Protein AF-Q53VF0-F1 (afdb_monomer)

Sequence (53 aa):
STRLILHAKAQDTILSLAASAGSVEDLELEDVMKVGYKDIRCVESGGPEPGVG

Mean predicted aligned error: 7.61 Å

Secondary structure (DSSP, 8-state):
--TTTTTSSPPPPHHHHHHHHSSSTT--HHHH-EE-GGG-EE----PPPTT--

Foldseek 3Di:
DCCVFAVDDDQQACVNVQVVQVHSVSDDPVNFWDQGHPRDIDGHHPDDPPPPD

Solvent-accessible surface area (backbone atoms only — not comparable to full-atom values): 3438 Å² total; per-residue (Å²): 136,54,46,78,45,55,76,47,72,87,74,75,21,48,54,60,50,15,67,73,64,72,35,70,86,73,56,52,71,75,80,50,50,44,74,26,59,93,74,41,75,44,71,41,76,55,69,80,68,94,78,87,122

pLDDT: mean 76.27, std 11.37, range [44.09, 87.31]

Radius of gyration: 11.99 Å; Cα contacts (8 Å, |Δi|>4): 58; chains: 1; bounding box: 36×18×28 Å

Structure (mmCIF, N/CA/C/O backbone):
data_AF-Q53VF0-F1
#
_entry.id   AF-Q53VF0-F1
#
loop_
_atom_site.group_PDB
_atom_site.id
_atom_site.type_symbol
_atom_site.label_atom_id
_atom_site.label_alt_id
_atom_site.label_comp_id
_atom_site.label_asym_id
_atom_site.label_entity_id
_atom_site.label_seq_id
_atom_site.pdbx_PDB_ins_code
_atom_site.Cartn_x
_atom_site.Cartn_y
_atom_site.Cartn_z
_atom_site.occupancy
_atom_site.B_iso_or_equiv
_atom_site.auth_seq_id
_atom_site.auth_comp_id
_atom_site.auth_asym_id
_atom_site.auth_atom_id
_atom_site.pdbx_PDB_model_num
ATOM 1 N N . SER A 1 1 ? 2.942 -0.334 11.327 1.00 59.00 1 SER A N 1
ATOM 2 C CA . SER A 1 1 ? 1.794 -0.931 12.048 1.00 59.00 1 SER A CA 1
ATOM 3 C C . SER A 1 1 ? 0.486 -0.622 11.315 1.00 59.00 1 SER A C 1
ATOM 5 O O . SER A 1 1 ? -0.426 -0.028 11.865 1.00 59.00 1 SER A O 1
ATOM 7 N N . THR A 1 2 ? 0.406 -1.003 10.042 1.00 60.94 2 THR A N 1
ATOM 8 C CA . THR A 1 2 ? -0.784 -0.947 9.162 1.00 60.94 2 THR A CA 1
ATOM 9 C C . THR A 1 2 ? -1.408 -2.339 9.024 1.00 60.94 2 THR A C 1
ATOM 11 O O . THR A 1 2 ? -2.616 -2.486 8.892 1.00 60.94 2 THR A O 1
ATOM 14 N N . ARG A 1 3 ? -0.585 -3.383 9.190 1.00 63.25 3 ARG A N 1
ATOM 15 C CA . ARG A 1 3 ? -0.959 -4.804 9.157 1.00 63.25 3 ARG A CA 1
ATOM 16 C C . ARG A 1 3 ? -2.100 -5.186 10.113 1.00 63.25 3 ARG A C 1
ATOM 18 O O . ARG A 1 3 ? -2.968 -5.962 9.734 1.00 63.25 3 ARG A O 1
ATOM 25 N N . LEU A 1 4 ? -2.127 -4.624 11.328 1.00 63.12 4 LEU A N 1
ATOM 26 C CA . LEU A 1 4 ? -3.232 -4.824 12.282 1.00 63.12 4 LEU A CA 1
ATOM 27 C C . LEU A 1 4 ? -4.504 -4.061 11.880 1.00 63.12 4 LEU A C 1
ATOM 29 O O . LEU A 1 4 ? -5.605 -4.532 12.138 1.00 63.12 4 LEU A O 1
ATOM 33 N N . ILE A 1 5 ? -4.348 -2.897 11.246 1.00 68.44 5 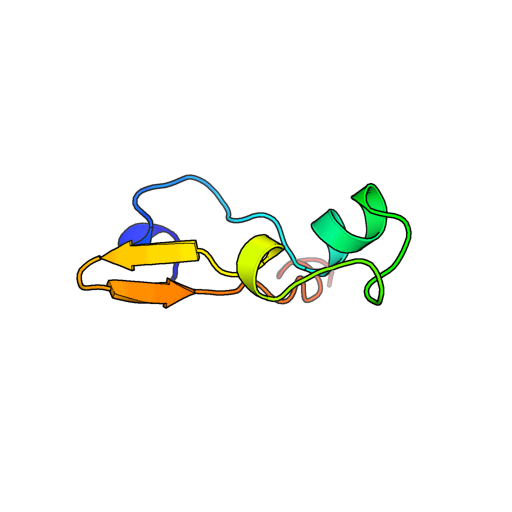ILE A N 1
ATOM 34 C CA . ILE A 1 5 ? -5.447 -2.008 10.842 1.00 68.44 5 ILE A CA 1
ATOM 35 C C . ILE A 1 5 ? -6.158 -2.555 9.596 1.00 68.44 5 ILE A C 1
ATOM 37 O O . ILE A 1 5 ? -7.374 -2.441 9.483 1.00 68.44 5 ILE A O 1
ATOM 41 N N . LEU A 1 6 ? -5.410 -3.174 8.682 1.00 66.69 6 LEU A N 1
ATOM 42 C CA . LEU A 1 6 ? -5.916 -3.726 7.422 1.00 66.69 6 LEU A CA 1
ATOM 43 C C . LEU A 1 6 ? -6.373 -5.185 7.529 1.00 66.69 6 LEU A C 1
ATOM 45 O O . LEU A 1 6 ? -6.915 -5.717 6.567 1.00 66.69 6 LEU A O 1
ATOM 49 N N . HIS A 1 7 ? -6.133 -5.841 8.670 1.00 65.94 7 HIS A N 1
ATOM 50 C CA . HIS A 1 7 ? -6.464 -7.254 8.892 1.00 65.94 7 HIS A CA 1
ATOM 51 C C . HIS A 1 7 ? -5.943 -8.189 7.773 1.00 65.94 7 HIS A C 1
ATOM 53 O O . HIS A 1 7 ? -6.535 -9.224 7.472 1.00 65.94 7 HIS A O 1
ATOM 59 N N . ALA A 1 8 ? -4.827 -7.810 7.141 1.00 59.50 8 ALA A N 1
ATOM 60 C CA . ALA A 1 8 ? -4.293 -8.418 5.925 1.00 59.50 8 ALA A CA 1
ATOM 61 C C . ALA A 1 8 ? -2.772 -8.627 6.024 1.00 59.50 8 ALA A C 1
ATOM 63 O O . ALA A 1 8 ? -2.102 -8.120 6.931 1.00 59.50 8 ALA A O 1
ATOM 64 N N . LYS A 1 9 ? -2.205 -9.412 5.094 1.00 66.75 9 LYS A N 1
ATOM 65 C CA . LYS A 1 9 ? -0.745 -9.565 4.935 1.00 66.75 9 LYS A CA 1
A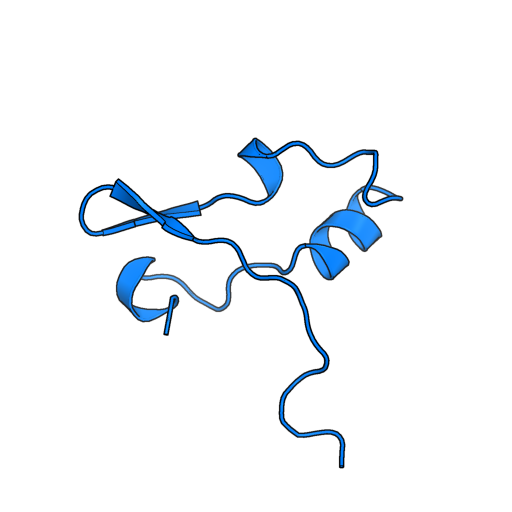TOM 66 C C . LYS A 1 9 ? -0.107 -8.212 4.545 1.00 66.75 9 LYS A C 1
ATOM 68 O O . LYS A 1 9 ? -0.799 -7.203 4.475 1.00 66.75 9 LYS A O 1
ATOM 73 N N . ALA A 1 10 ? 1.216 -8.180 4.358 1.00 69.44 10 ALA A N 1
ATOM 74 C CA . ALA A 1 10 ? 1.929 -6.967 3.948 1.00 69.44 10 ALA A CA 1
ATOM 75 C C . ALA A 1 10 ? 1.212 -6.284 2.767 1.00 69.44 10 ALA A C 1
ATOM 77 O O . ALA A 1 10 ? 0.844 -6.962 1.809 1.00 69.44 10 ALA A O 1
ATOM 78 N N . GLN A 1 11 ? 0.949 -4.981 2.888 1.00 74.94 11 GLN A N 1
ATOM 79 C CA . GLN A 1 11 ? 0.373 -4.185 1.809 1.00 74.94 11 GLN A CA 1
ATOM 80 C C . GLN A 1 11 ? 1.447 -3.978 0.737 1.00 74.94 11 GLN A C 1
ATOM 82 O O . GLN A 1 11 ? 2.604 -3.717 1.066 1.00 74.94 11 GLN A O 1
ATOM 87 N N . ASP A 1 12 ? 1.056 -4.127 -0.527 1.00 81.56 12 ASP A N 1
ATOM 88 C CA . ASP A 1 12 ? 1.923 -3.851 -1.667 1.00 81.56 12 ASP A CA 1
ATOM 89 C C . ASP A 1 12 ? 2.384 -2.399 -1.613 1.00 81.56 12 ASP A C 1
ATOM 91 O O . ASP A 1 12 ? 1.608 -1.487 -1.315 1.00 81.56 12 ASP A O 1
ATOM 95 N N . THR A 1 13 ? 3.673 -2.201 -1.843 1.00 86.50 13 THR A N 1
ATOM 96 C CA . THR A 1 13 ? 4.276 -0.880 -1.753 1.00 86.50 13 THR A CA 1
ATOM 97 C C . THR A 1 13 ? 4.028 -0.101 -3.035 1.00 86.50 13 THR A C 1
ATOM 99 O O . THR A 1 13 ? 3.914 -0.690 -4.110 1.00 86.50 13 THR A O 1
ATOM 102 N N . ILE A 1 14 ? 4.016 1.229 -2.948 1.00 86.62 14 ILE A N 1
ATOM 103 C CA . ILE A 1 14 ? 3.903 2.112 -4.119 1.00 86.62 14 ILE A CA 1
ATOM 104 C C . ILE A 1 14 ? 4.967 1.761 -5.167 1.00 86.62 14 ILE A C 1
ATOM 106 O O . ILE 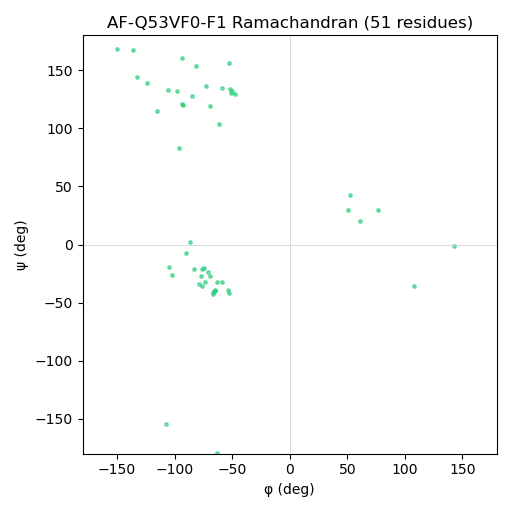A 1 14 ? 4.654 1.678 -6.347 1.00 86.62 14 ILE A O 1
ATOM 110 N N . LEU A 1 15 ? 6.204 1.475 -4.746 1.00 85.06 15 LEU A N 1
ATOM 111 C CA . LEU A 1 15 ? 7.267 1.062 -5.668 1.00 85.06 15 LEU A CA 1
ATOM 112 C C . LEU A 1 15 ? 6.986 -0.286 -6.340 1.00 85.06 15 LEU A C 1
ATOM 114 O O . LEU A 1 15 ? 7.256 -0.438 -7.527 1.00 85.06 15 LEU A O 1
ATOM 118 N N . SER A 1 16 ? 6.435 -1.258 -5.609 1.00 84.69 16 SER A N 1
ATOM 119 C CA . SER A 1 16 ? 6.062 -2.554 -6.185 1.00 84.69 16 SER A CA 1
ATOM 120 C C . SER A 1 16 ? 4.921 -2.414 -7.191 1.00 84.69 16 SER A C 1
ATOM 122 O O . SER A 1 16 ? 4.943 -3.053 -8.241 1.00 84.69 16 SER A O 1
ATOM 124 N N . LEU A 1 17 ? 3.933 -1.575 -6.879 1.00 86.12 17 LEU A N 1
ATOM 125 C CA . LEU A 1 17 ? 2.813 -1.283 -7.769 1.00 86.12 17 LEU A CA 1
ATOM 126 C C . LEU A 1 17 ? 3.293 -0.530 -9.014 1.00 86.12 17 LEU A C 1
ATOM 128 O O . LEU A 1 17 ? 2.941 -0.917 -10.121 1.00 86.12 17 LEU A O 1
ATOM 132 N N . ALA A 1 18 ? 4.185 0.448 -8.856 1.00 86.38 18 ALA A N 1
ATOM 133 C CA . ALA A 1 18 ? 4.768 1.202 -9.963 1.00 86.38 18 ALA A CA 1
ATOM 134 C C . ALA A 1 18 ? 5.621 0.315 -10.875 1.00 86.38 18 ALA A C 1
ATOM 136 O O . ALA A 1 18 ? 5.551 0.430 -12.092 1.00 86.38 18 ALA A O 1
ATOM 137 N N . ALA A 1 19 ? 6.389 -0.618 -10.306 1.00 86.31 19 ALA A N 1
ATOM 138 C CA . ALA A 1 19 ? 7.138 -1.595 -11.090 1.00 86.31 19 ALA A CA 1
ATOM 139 C C . ALA A 1 19 ? 6.215 -2.52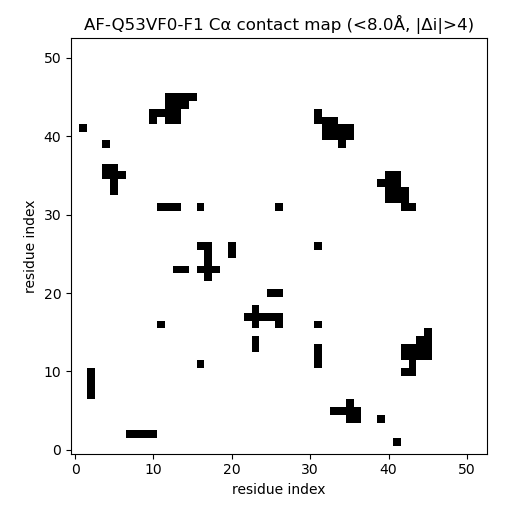2 -11.902 1.00 86.31 19 ALA A C 1
ATOM 141 O O . ALA A 1 19 ? 6.581 -2.938 -12.998 1.00 86.31 19 ALA A O 1
ATOM 142 N N . SER A 1 20 ? 5.022 -2.832 -11.380 1.00 83.69 20 SER A N 1
ATOM 143 C CA . SER A 1 20 ? 4.013 -3.630 -12.086 1.00 83.69 20 SER A CA 1
ATOM 144 C C . SER A 1 20 ? 3.225 -2.824 -13.124 1.00 83.69 20 SER A C 1
ATOM 146 O O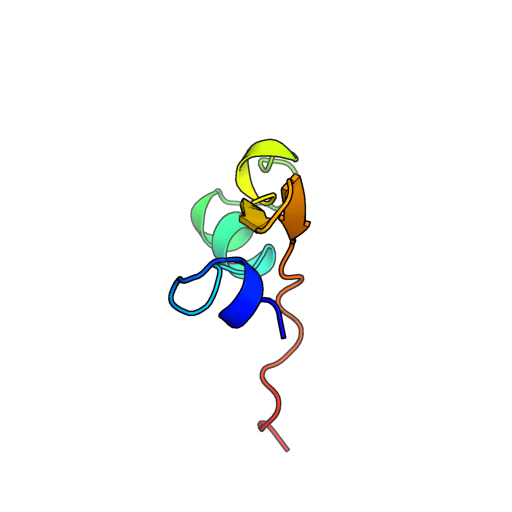 . SER A 1 20 ? 2.821 -3.394 -14.135 1.00 83.69 20 SER A O 1
ATOM 148 N N . ALA A 1 21 ? 2.976 -1.539 -12.868 1.00 83.00 21 ALA A N 1
ATOM 149 C CA . ALA A 1 21 ? 2.252 -0.632 -13.759 1.00 83.00 21 ALA A CA 1
ATOM 150 C C . ALA A 1 21 ? 3.152 -0.037 -14.859 1.00 83.00 21 ALA A C 1
ATOM 152 O O . ALA A 1 21 ? 2.661 0.361 -15.908 1.00 83.00 21 ALA A O 1
ATOM 153 N N . GLY A 1 22 ? 4.470 -0.032 -14.648 1.00 84.75 22 GLY A N 1
ATOM 154 C CA . GLY A 1 22 ? 5.479 0.503 -15.563 1.00 84.75 22 GLY A CA 1
ATOM 155 C C . GLY A 1 22 ? 6.094 1.812 -15.069 1.00 84.75 22 GLY A C 1
ATOM 156 O O . GLY A 1 22 ? 7.301 2.010 -15.220 1.00 84.75 22 GLY A O 1
ATOM 157 N N . SER A 1 23 ? 5.311 2.672 -14.416 1.00 83.00 23 SER A N 1
ATOM 158 C CA . SER A 1 23 ? 5.802 3.886 -13.767 1.00 83.00 23 SER A CA 1
ATOM 159 C C . SER A 1 23 ? 4.948 4.280 -12.555 1.00 83.00 23 SER A C 1
ATOM 161 O O . SER A 1 23 ? 3.863 3.749 -12.331 1.00 83.00 23 SER A O 1
ATOM 163 N N . VAL A 1 24 ? 5.447 5.228 -11.754 1.00 80.31 24 VAL A N 1
ATOM 164 C CA . VAL A 1 24 ? 4.664 5.865 -10.676 1.00 80.31 24 VAL A CA 1
ATOM 165 C C . VAL A 1 24 ? 3.627 6.855 -11.211 1.00 80.31 24 VAL A C 1
ATOM 167 O O . VAL A 1 24 ? 2.695 7.190 -10.490 1.00 80.31 24 VAL A O 1
ATOM 170 N N . GLU A 1 25 ? 3.802 7.343 -12.440 1.00 85.62 25 GLU A N 1
ATOM 171 C CA . GLU A 1 25 ? 2.893 8.299 -13.084 1.00 85.62 25 GLU A CA 1
ATOM 172 C C . GLU A 1 25 ? 1.617 7.607 -13.580 1.00 85.62 25 GLU A C 1
ATOM 174 O O . GLU A 1 25 ? 0.588 8.259 -13.730 1.00 85.62 25 GLU A O 1
ATOM 179 N N . ASP A 1 26 ? 1.682 6.286 -13.767 1.00 86.12 26 ASP A N 1
ATOM 180 C CA . ASP A 1 26 ? 0.559 5.429 -14.151 1.00 86.12 26 ASP A CA 1
ATOM 181 C C . ASP A 1 26 ? -0.268 4.931 -12.947 1.00 86.12 26 ASP A C 1
ATOM 183 O O . ASP A 1 26 ? -1.195 4.146 -13.132 1.00 86.12 26 ASP A O 1
ATOM 187 N N . LEU A 1 27 ? 0.069 5.335 -11.713 1.00 86.00 27 LEU A N 1
ATOM 188 C CA . LEU A 1 27 ? -0.671 4.950 -10.507 1.00 86.00 27 LEU A CA 1
ATOM 189 C C . LEU A 1 27 ? -1.654 6.038 -10.079 1.00 86.00 27 LEU A C 1
ATOM 191 O O . LEU A 1 27 ? -1.272 7.195 -9.886 1.00 86.00 27 LEU A O 1
ATOM 195 N N . GLU A 1 28 ? -2.893 5.646 -9.796 1.00 87.31 28 GLU A N 1
ATOM 196 C CA . GLU A 1 28 ? -3.872 6.518 -9.159 1.00 87.31 28 GLU A CA 1
ATOM 197 C C . GLU A 1 28 ? -3.882 6.334 -7.634 1.00 87.31 28 GLU A C 1
ATOM 199 O O . 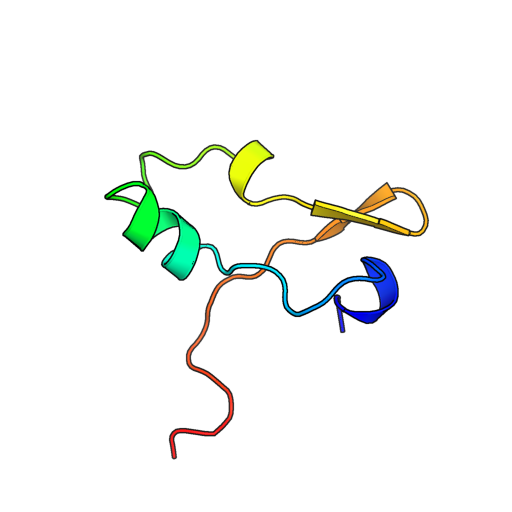GLU A 1 28 ? -3.422 5.335 -7.071 1.00 87.31 28 GLU A O 1
ATOM 204 N N . LEU A 1 29 ? -4.424 7.326 -6.916 1.00 83.56 29 LEU A N 1
ATOM 205 C CA . LEU A 1 29 ? -4.518 7.277 -5.451 1.00 83.56 29 LEU A CA 1
ATOM 206 C C . LEU A 1 29 ? -5.319 6.053 -4.977 1.00 83.56 29 LEU A C 1
ATOM 208 O O . LEU A 1 29 ? -5.047 5.495 -3.915 1.00 83.56 29 LEU A O 1
ATOM 212 N N . GLU A 1 30 ? -6.292 5.640 -5.778 1.00 83.81 30 GLU A N 1
ATOM 213 C CA . GLU A 1 30 ? -7.167 4.496 -5.539 1.00 83.81 30 GLU A CA 1
ATOM 214 C C . GLU A 1 30 ? -6.422 3.157 -5.650 1.00 83.81 30 GLU A C 1
ATOM 216 O O . GLU A 1 30 ? -6.767 2.217 -4.934 1.00 83.81 30 GLU A O 1
ATOM 221 N N . ASP A 1 31 ? -5.343 3.096 -6.436 1.00 82.25 31 ASP A N 1
ATOM 222 C CA . ASP A 1 31 ? -4.525 1.890 -6.619 1.00 82.25 31 ASP A CA 1
ATOM 223 C C . ASP A 1 31 ? -3.592 1.624 -5.431 1.00 82.25 31 ASP A C 1
ATOM 225 O O . ASP A 1 31 ? -3.222 0.482 -5.145 1.00 82.25 31 ASP A O 1
ATOM 229 N N . VAL A 1 32 ? -3.205 2.680 -4.710 1.00 85.19 32 VAL A N 1
ATOM 230 C CA . VAL A 1 32 ? -2.223 2.611 -3.614 1.00 85.19 32 VAL A CA 1
ATOM 231 C C . VAL A 1 32 ? -2.857 2.702 -2.224 1.00 85.19 32 VAL A C 1
ATOM 233 O O . VAL A 1 32 ? -2.243 2.306 -1.225 1.00 85.19 32 VAL A O 1
ATOM 236 N N . MET A 1 33 ? -4.083 3.220 -2.136 1.00 86.00 33 MET A N 1
ATOM 237 C CA . MET A 1 33 ? -4.777 3.487 -0.881 1.00 86.00 33 MET A CA 1
ATOM 238 C C . MET A 1 33 ? -5.647 2.307 -0.455 1.00 86.00 33 MET A C 1
ATOM 240 O O . MET A 1 33 ? -6.621 1.950 -1.109 1.00 86.00 33 MET A O 1
ATOM 244 N N . LYS A 1 34 ? -5.357 1.747 0.721 1.00 83.38 34 LYS A N 1
ATOM 245 C CA . LYS A 1 34 ? -6.206 0.731 1.353 1.00 83.38 34 LYS A CA 1
ATOM 246 C C . LYS A 1 34 ? -6.959 1.342 2.528 1.00 83.38 34 LYS A C 1
ATOM 248 O O . LYS A 1 34 ? -6.371 2.031 3.360 1.00 83.38 34 LYS A O 1
ATOM 253 N N . VAL A 1 35 ? -8.262 1.089 2.603 1.00 83.62 35 VAL A N 1
ATOM 254 C CA . VAL A 1 35 ? -9.098 1.490 3.740 1.00 83.62 35 VAL A CA 1
ATOM 255 C C . VAL A 1 35 ? -9.157 0.329 4.727 1.00 83.62 35 VAL A C 1
ATOM 257 O O . VAL A 1 35 ? -9.552 -0.779 4.372 1.00 83.62 35 VAL A O 1
ATOM 260 N N . GLY A 1 36 ? -8.714 0.572 5.956 1.00 79.69 36 GLY A N 1
ATOM 261 C CA . GLY A 1 36 ? -8.722 -0.389 7.051 1.00 79.69 36 GLY A CA 1
ATOM 262 C C . GLY A 1 36 ? -9.775 -0.075 8.109 1.00 79.69 36 GLY A C 1
ATOM 263 O O . GLY A 1 36 ? -10.791 0.566 7.850 1.00 79.69 36 GLY A O 1
ATOM 264 N N . TYR A 1 37 ? -9.529 -0.541 9.333 1.00 80.44 37 TYR A N 1
ATOM 265 C CA . TYR A 1 37 ? -10.437 -0.382 10.468 1.00 80.44 37 TYR A CA 1
ATOM 266 C C . TYR A 1 37 ? -10.864 1.077 10.691 1.00 80.44 37 TYR A C 1
ATOM 268 O O . TYR A 1 37 ? -10.017 1.966 10.725 1.00 80.44 37 TYR A O 1
ATOM 276 N N . LYS A 1 38 ? -12.168 1.310 10.908 1.00 84.75 38 LYS A N 1
ATOM 277 C CA . LYS A 1 38 ? -12.761 2.647 11.129 1.00 84.75 38 LYS A CA 1
ATOM 278 C C . LYS A 1 38 ? -12.388 3.671 10.048 1.00 84.75 38 LYS A C 1
ATOM 280 O O . LYS A 1 38 ? -12.043 4.806 10.369 1.00 84.75 38 LYS A O 1
ATOM 285 N N . ASP A 1 39 ? -12.411 3.251 8.787 1.00 82.88 39 ASP A N 1
ATOM 286 C CA . ASP A 1 39 ? -12.132 4.110 7.630 1.00 82.88 39 ASP A CA 1
ATOM 287 C C . ASP A 1 39 ? -10.721 4.725 7.629 1.00 82.88 39 ASP A C 1
ATOM 289 O O . ASP A 1 39 ? -10.446 5.722 6.956 1.00 82.88 39 ASP A O 1
ATOM 293 N N . ILE A 1 40 ? -9.788 4.127 8.378 1.00 84.06 40 ILE A N 1
ATOM 294 C CA . ILE A 1 40 ? -8.396 4.565 8.385 1.00 84.06 40 ILE A CA 1
ATOM 295 C C . ILE A 1 40 ? -7.784 4.232 7.027 1.00 84.06 40 ILE A C 1
ATOM 297 O O . ILE A 1 40 ? -7.685 3.072 6.638 1.00 84.06 40 ILE A O 1
ATOM 301 N N . ARG A 1 41 ? -7.340 5.266 6.317 1.00 84.25 41 ARG A N 1
ATOM 302 C CA . ARG A 1 41 ? -6.670 5.144 5.021 1.00 84.25 41 ARG A CA 1
ATOM 303 C C . ARG A 1 41 ? -5.179 4.890 5.234 1.00 84.25 41 ARG A C 1
ATOM 305 O O . ARG A 1 41 ? -4.525 5.624 5.974 1.00 84.25 41 ARG A O 1
ATOM 312 N N . CYS A 1 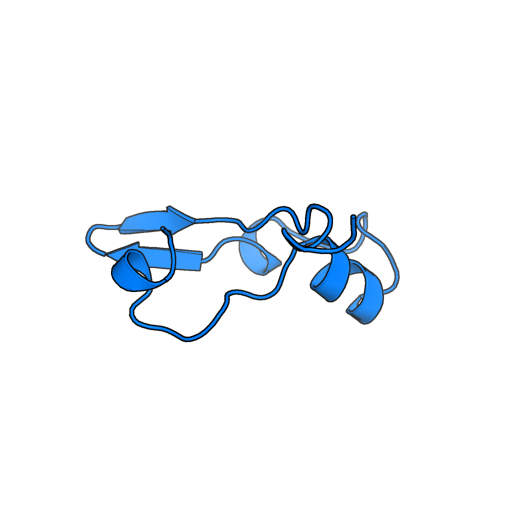42 ? -4.652 3.848 4.603 1.00 83.88 42 CYS A N 1
ATOM 313 C CA . CYS A 1 42 ? -3.262 3.415 4.698 1.00 83.88 42 CYS A CA 1
ATOM 314 C C . CYS A 1 42 ? -2.620 3.341 3.308 1.00 83.88 42 CYS A C 1
ATOM 316 O O . CYS A 1 42 ? -3.221 2.841 2.356 1.00 83.88 42 CYS A O 1
ATOM 318 N N . VAL A 1 43 ? -1.373 3.796 3.222 1.00 83.50 43 VAL A N 1
ATOM 319 C CA . VAL A 1 43 ? -0.500 3.695 2.046 1.00 83.50 43 VAL A CA 1
ATOM 320 C C . VAL A 1 43 ? 0.864 3.184 2.509 1.00 83.50 43 VAL A C 1
ATOM 322 O O . VAL A 1 43 ? 1.304 3.539 3.603 1.00 83.50 43 VAL A O 1
ATOM 325 N N . GLU A 1 44 ? 1.532 2.363 1.700 1.00 83.75 44 GLU A N 1
ATOM 326 C CA . GLU A 1 44 ? 2.879 1.857 1.998 1.00 83.75 44 GLU A CA 1
ATOM 327 C C . GLU A 1 44 ? 3.882 2.388 0.975 1.00 83.75 44 GLU A C 1
ATOM 329 O O . GLU A 1 44 ? 3.816 2.068 -0.209 1.00 83.75 44 GLU A O 1
ATOM 334 N N . SER A 1 45 ? 4.834 3.204 1.428 1.00 78.31 45 SER A N 1
ATOM 335 C CA . SER A 1 45 ? 5.749 3.941 0.547 1.00 78.31 45 SER A CA 1
ATOM 336 C C . SER A 1 45 ? 6.784 3.068 -0.166 1.00 78.31 45 SER A C 1
ATOM 338 O O . SER A 1 45 ? 7.274 3.453 -1.223 1.00 78.31 45 SER A O 1
ATOM 340 N N . GLY A 1 46 ? 7.115 1.894 0.380 1.00 71.19 46 GLY A N 1
ATOM 341 C CA . GLY A 1 46 ? 8.153 1.024 -0.183 1.00 71.19 46 GLY A CA 1
ATOM 342 C C . GLY A 1 46 ? 9.580 1.472 0.089 1.00 71.19 46 GLY A C 1
ATOM 343 O O . GLY A 1 46 ? 10.458 1.200 -0.720 1.00 71.19 46 GLY A O 1
ATOM 344 N N . GLY A 1 47 ? 9.833 2.151 1.213 1.00 68.31 47 GLY A N 1
ATOM 345 C CA . GLY A 1 47 ? 11.207 2.400 1.659 1.00 68.31 47 GLY A CA 1
ATOM 346 C C . GLY A 1 47 ? 12.034 1.102 1.739 1.00 68.31 47 GLY A C 1
ATOM 347 O O . GLY A 1 47 ? 11.444 0.025 1.865 1.00 68.31 47 GLY A O 1
ATOM 348 N N . PRO A 1 48 ? 13.378 1.184 1.660 1.00 59.88 48 PRO A N 1
ATOM 349 C CA . PRO A 1 48 ? 14.248 0.010 1.725 1.00 59.88 48 PRO A CA 1
ATOM 350 C C . PRO A 1 48 ? 13.873 -0.852 2.933 1.00 59.88 48 PRO A C 1
ATOM 352 O O . PRO A 1 48 ? 13.669 -0.320 4.028 1.00 59.88 48 PRO A O 1
ATOM 355 N N . GLU A 1 49 ? 13.730 -2.164 2.720 1.00 57.03 49 GLU A N 1
ATOM 356 C CA . GLU A 1 49 ? 13.341 -3.085 3.787 1.00 57.03 49 GLU A CA 1
ATOM 357 C C . GLU A 1 49 ? 14.255 -2.882 5.010 1.00 57.03 49 GLU A C 1
ATOM 359 O O . GLU A 1 49 ? 15.483 -2.842 4.857 1.00 57.03 49 GLU A O 1
ATOM 364 N N . PRO A 1 50 ? 13.696 -2.736 6.230 1.00 56.25 50 PRO A N 1
ATOM 365 C CA . PRO A 1 50 ? 14.502 -2.651 7.438 1.00 56.25 50 PRO A CA 1
ATOM 366 C C . PRO A 1 50 ? 15.285 -3.961 7.587 1.00 56.25 50 PRO A C 1
ATOM 368 O O . PRO A 1 50 ? 14.708 -4.986 7.944 1.00 56.25 50 PRO A O 1
ATOM 371 N N . GLY A 1 51 ? 16.582 -3.942 7.279 1.00 62.06 51 GLY A N 1
ATOM 372 C CA . GLY A 1 51 ? 17.424 -5.141 7.340 1.00 62.06 51 GLY A CA 1
ATOM 373 C C . GLY A 1 51 ? 18.494 -5.288 6.260 1.00 62.06 51 GLY A C 1
ATOM 374 O O . GLY A 1 51 ? 19.246 -6.253 6.322 1.00 62.06 51 GLY A O 1
ATOM 375 N N . VAL A 1 52 ? 18.619 -4.364 5.303 1.00 49.00 52 VAL A N 1
ATOM 376 C CA . VAL A 1 52 ? 19.814 -4.296 4.442 1.00 49.00 52 VAL A CA 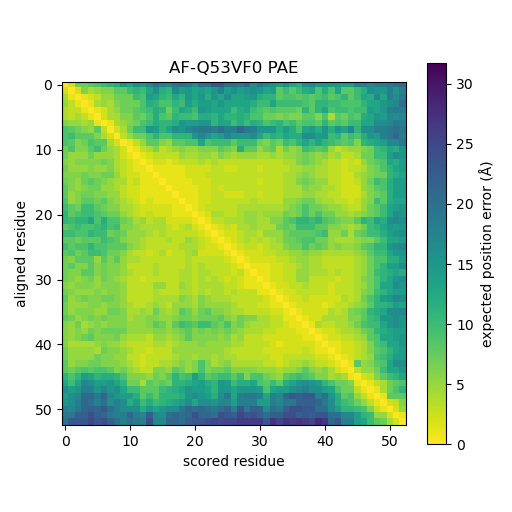1
ATOM 377 C C . VAL A 1 52 ? 20.806 -3.268 4.987 1.00 49.00 52 VAL A C 1
ATOM 379 O O . VAL A 1 52 ? 20.824 -2.106 4.584 1.00 49.00 52 VAL A O 1
ATOM 382 N N . GLY A 1 53 ? 21.601 -3.728 5.953 1.00 44.09 53 GLY A N 1
ATOM 383 C CA . GLY A 1 53 ? 22.752 -3.063 6.560 1.00 44.09 53 GLY A CA 1
ATOM 384 C C . GLY A 1 53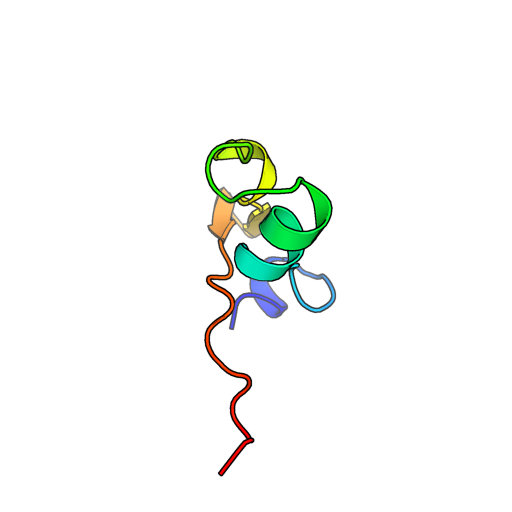 ? 23.601 -4.089 7.291 1.00 44.09 53 GLY A C 1
ATOM 385 O O . GLY A 1 53 ? 23.008 -4.843 8.094 1.00 44.09 53 GLY A O 1
#

Nearest PDB structures (foldseek):
  8tc3-assembly1_B  TM=8.567E-01  e=2.242E-06  Azotobacter vinelandii DJ
  6q93-assembly3_E  TM=8.529E-01  e=2.407E-06  Azotobacter vinelandii DJ
  6n4l-assembly1_A  TM=8.743E-01  e=5.639E-06  Azotobacter vinelandii
  6q93-assembly1_B  TM=8.485E-01  e=5.253E-06  Azotobacter vinelandii DJ
  1xd8-assembly1_A  TM=8.380E-01  e=5.253E-06  Azotobacter vinelandii